Protein AF-A0A7D9EVJ1-F1 (afdb_monomer)

Nearest PDB structures (foldseek):
  6q2s-assembly1_B  TM=3.063E-01  e=8.485E+00  Saccharomyces cerevisiae

Sequence (137 aa):
NTFSYNSSYWTNKKNYSLDDGLEGLTDKETKLSSYWNTPFNKICLGMKVNNYSTNWTVIDHQASSLFKLIKDNNFTSTSVGIKAWESLVVHHSSWEENQMRGYQEGFNLYNEYVCTRIGFYLRIKCPGSSIGPFLGL

Solvent-accessible surface area (backbone atoms only — not comparable to full-atom values): 8724 Å² total; per-residue (Å²): 129,78,80,46,72,87,29,64,68,56,65,48,98,64,71,36,52,64,73,54,56,72,70,55,95,59,96,65,78,56,37,59,67,59,46,62,69,38,62,40,59,57,44,81,50,75,32,78,39,94,92,78,47,72,27,73,42,69,42,81,47,76,42,69,11,57,33,76,65,48,45,78,60,52,68,42,77,56,84,63,53,68,71,52,57,38,62,33,70,78,57,92,70,84,72,56,73,89,41,55,77,46,76,50,46,26,32,33,43,74,60,100,84,47,68,37,61,68,51,71,48,78,40,71,60,72,91,78,78,86,88,82,87,87,88,76,135

pLDDT: mean 84.59, std 16.87, range [30.2, 98.19]

Foldseek 3Di:
DCPPLPHCVLQDQDWDPPVVVVVPDDPDDTDDNQQPQPWDQKDWDWADEPNPDIFIDIWGHTDRHNSVVANVLDDDFTDRDDVRQCRGYDDPPVQDPVQWPDKTFAANDDDPQDGDGGGMDTDGRDPPDDDDDHDDD

Mean predicted aligned error: 7.44 Å

Secondary structure (DSSP, 8-state):
--S-TT-GGGTS---B-TGGGGS-S-SS--B-THHHH--EEEEEEEEEETTTEEEEEEEEEEES-HHHHHTT---EE--S-HHHHHHHHS------GGGEEEEEEEEEEESSS-EEEEEEEEEE--SS-S-PPP---

Organism: Paramuricea clavata (NCBI:txid317549)

Structure (mmCIF, N/CA/C/O backbone):
data_AF-A0A7D9EVJ1-F1
#
_entry.id   AF-A0A7D9EVJ1-F1
#
loop_
_atom_site.group_PDB
_atom_site.id
_atom_site.type_symbol
_atom_site.label_atom_id
_atom_site.label_alt_id
_atom_site.label_comp_id
_atom_site.label_asym_id
_atom_site.label_entity_id
_atom_site.label_seq_id
_atom_site.pdbx_PDB_ins_code
_atom_site.Cartn_x
_atom_site.Cartn_y
_atom_site.Cartn_z
_atom_site.occupancy
_atom_site.B_iso_or_equiv
_atom_site.auth_seq_id
_atom_site.auth_comp_id
_atom_site.auth_asym_id
_atom_site.auth_atom_id
_atom_site.pdbx_PDB_model_num
ATOM 1 N N . ASN A 1 1 ? 7.354 14.501 -0.115 1.00 79.06 1 ASN A N 1
ATOM 2 C CA . ASN A 1 1 ? 7.064 13.200 0.518 1.00 79.06 1 ASN A CA 1
ATOM 3 C C . ASN A 1 1 ? 5.879 13.379 1.457 1.00 79.06 1 ASN A C 1
ATOM 5 O O . ASN A 1 1 ? 6.051 13.531 2.665 1.00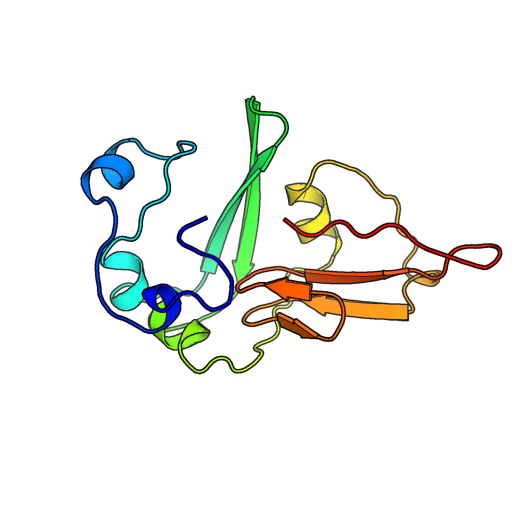 79.06 1 ASN A O 1
ATOM 9 N N . THR A 1 2 ? 4.680 13.461 0.885 1.00 94.50 2 THR A N 1
ATOM 10 C CA . THR A 1 2 ? 3.422 13.660 1.630 1.00 94.50 2 THR A CA 1
ATOM 11 C C . THR A 1 2 ? 2.941 12.350 2.250 1.00 94.50 2 THR A C 1
ATOM 13 O O . THR A 1 2 ? 2.334 12.335 3.326 1.00 94.50 2 THR A O 1
ATOM 16 N N . PHE A 1 3 ? 3.254 11.237 1.586 1.00 93.69 3 PHE A N 1
ATOM 17 C CA . PHE A 1 3 ? 2.789 9.892 1.909 1.00 93.69 3 PHE A CA 1
ATOM 18 C C . PHE A 1 3 ? 3.870 9.016 2.553 1.00 93.69 3 PHE A C 1
ATOM 20 O O . PHE A 1 3 ? 3.886 7.801 2.374 1.00 93.69 3 PHE A O 1
ATOM 27 N N . SER A 1 4 ? 4.733 9.613 3.380 1.00 94.25 4 SER A N 1
ATOM 28 C CA . SER A 1 4 ? 5.665 8.855 4.223 1.00 94.25 4 SER A CA 1
ATOM 29 C C . SER A 1 4 ? 4.917 7.871 5.134 1.00 94.25 4 SER A C 1
ATOM 31 O O . SER A 1 4 ? 3.728 8.050 5.416 1.00 94.25 4 SER A O 1
ATOM 33 N N . TYR A 1 5 ? 5.593 6.827 5.625 1.00 93.38 5 TYR A N 1
ATOM 34 C CA . TYR A 1 5 ? 4.953 5.764 6.412 1.00 93.38 5 TYR A CA 1
ATOM 35 C C . TYR A 1 5 ? 4.098 6.300 7.576 1.00 93.38 5 TYR A C 1
ATOM 37 O O . TYR A 1 5 ? 2.946 5.900 7.737 1.00 93.38 5 TYR A O 1
ATOM 45 N N . ASN A 1 6 ? 4.614 7.269 8.335 1.00 93.88 6 ASN A N 1
ATOM 46 C CA . ASN A 1 6 ? 3.935 7.863 9.495 1.00 93.88 6 ASN A CA 1
ATOM 47 C C . ASN A 1 6 ? 2.940 8.982 9.143 1.00 93.88 6 ASN A C 1
ATOM 49 O O . ASN A 1 6 ? 2.397 9.630 10.039 1.00 93.88 6 ASN A O 1
ATOM 53 N N . SER A 1 7 ? 2.695 9.240 7.858 1.00 95.69 7 SER A N 1
ATOM 54 C CA . SER A 1 7 ? 1.787 10.299 7.433 1.00 95.69 7 SER A CA 1
ATOM 55 C C . SER A 1 7 ? 0.371 10.078 7.969 1.00 95.69 7 SER A C 1
ATOM 57 O O . SER A 1 7 ? -0.234 9.019 7.784 1.00 95.69 7 SER A O 1
ATOM 59 N N . SER A 1 8 ? -0.204 11.118 8.578 1.00 96.19 8 SER A N 1
ATOM 60 C CA . SER A 1 8 ? -1.599 11.089 9.042 1.00 96.19 8 SER A CA 1
ATOM 61 C C . SER A 1 8 ? -2.601 10.903 7.895 1.00 96.19 8 SER A C 1
ATOM 63 O O . SER A 1 8 ? -3.753 10.537 8.133 1.00 96.19 8 SER A O 1
ATOM 65 N N . TYR A 1 9 ? -2.179 11.112 6.640 1.00 96.56 9 TYR A N 1
ATOM 66 C CA . TYR A 1 9 ? -3.009 10.846 5.469 1.00 96.56 9 TYR A CA 1
ATOM 67 C C . TYR A 1 9 ? -3.373 9.366 5.316 1.00 96.56 9 TYR A C 1
ATOM 69 O O . TYR A 1 9 ? -4.415 9.086 4.731 1.00 96.56 9 TYR A O 1
ATOM 77 N N . TRP A 1 10 ? -2.623 8.426 5.891 1.00 96.44 10 TRP A N 1
ATOM 78 C CA . TRP A 1 10 ? -3.001 7.006 5.888 1.00 96.44 10 TRP A CA 1
ATOM 79 C C . TRP A 1 10 ? -4.165 6.689 6.838 1.00 96.44 10 TRP A C 1
ATOM 81 O O . TRP A 1 10 ? -4.928 5.755 6.608 1.00 96.44 10 TRP A O 1
ATOM 91 N N . THR A 1 11 ? -4.341 7.486 7.894 1.00 96.44 11 THR A N 1
ATOM 92 C CA . THR A 1 11 ? -5.305 7.220 8.976 1.00 96.44 11 THR A CA 1
ATOM 93 C C . THR A 1 11 ? -6.464 8.213 9.020 1.00 96.44 11 THR A C 1
ATOM 95 O O . THR A 1 11 ? -7.357 8.089 9.859 1.00 96.44 11 THR A O 1
ATOM 98 N N . ASN A 1 12 ? -6.529 9.153 8.074 1.00 96.94 12 ASN A N 1
ATOM 99 C CA . ASN A 1 12 ? -7.632 10.101 7.940 1.00 96.94 12 ASN A CA 1
ATOM 100 C C . ASN A 1 12 ? -8.448 9.889 6.649 1.00 96.94 12 ASN A C 1
ATOM 102 O O . ASN A 1 12 ? -7.997 9.272 5.685 1.00 96.94 12 ASN A O 1
ATOM 106 N N . LYS A 1 13 ? -9.657 10.458 6.605 1.00 97.62 13 LYS A N 1
ATOM 107 C CA . LYS A 1 13 ? -10.520 10.508 5.409 1.00 97.62 13 LYS A CA 1
ATOM 108 C C . LYS A 1 13 ? -10.484 11.891 4.751 1.00 97.62 13 LYS A C 1
ATOM 110 O O . LYS A 1 13 ? -11.523 12.481 4.471 1.00 97.62 13 LYS A O 1
ATOM 115 N N . LYS A 1 14 ? -9.281 12.450 4.592 1.00 96.56 14 LYS A N 1
ATOM 116 C CA . LYS A 1 14 ? -9.059 13.716 3.882 1.00 96.56 14 LYS A CA 1
ATOM 117 C C . LYS A 1 14 ? -8.530 13.447 2.481 1.00 96.56 14 LYS A C 1
ATOM 119 O O . LYS A 1 14 ? -7.670 12.577 2.312 1.00 96.56 14 LYS 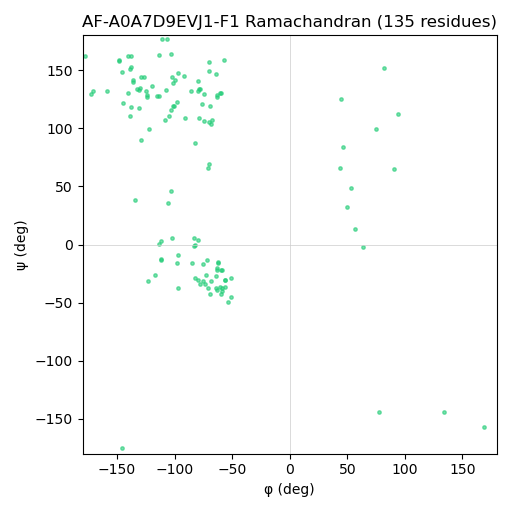A O 1
ATOM 124 N N . ASN A 1 15 ? -9.046 14.210 1.523 1.00 96.25 15 ASN A N 1
ATOM 125 C CA . ASN A 1 15 ? -8.479 14.299 0.185 1.00 96.25 15 ASN A CA 1
ATOM 126 C C . ASN A 1 15 ? -7.136 15.041 0.236 1.00 96.25 15 ASN A C 1
ATOM 128 O O . ASN A 1 15 ? -6.900 15.843 1.143 1.00 96.25 15 ASN A O 1
ATOM 132 N N . TYR A 1 16 ? -6.296 14.796 -0.759 1.00 96.31 16 TYR A N 1
ATOM 133 C CA . TYR A 1 16 ? -5.074 15.550 -1.014 1.00 96.31 16 TYR A CA 1
ATOM 134 C C . TYR A 1 16 ? -4.928 15.719 -2.525 1.00 96.31 16 TYR A C 1
ATOM 136 O O . TYR A 1 16 ? -5.080 14.731 -3.239 1.00 96.31 16 TYR A O 1
ATOM 144 N N . SER A 1 17 ? -4.683 16.948 -2.986 1.00 94.25 17 SER A N 1
ATOM 145 C CA . SER A 1 17 ? -4.477 17.286 -4.403 1.00 94.25 17 SER A CA 1
ATOM 146 C C . SER A 1 17 ? -5.463 16.599 -5.359 1.00 94.25 17 SER A C 1
ATOM 148 O O . SER A 1 17 ? -5.098 15.722 -6.139 1.00 94.25 17 SER A O 1
ATOM 150 N N . LEU A 1 18 ? -6.748 16.961 -5.251 1.00 92.69 18 LEU A N 1
ATOM 151 C CA . LEU A 1 18 ? -7.821 16.364 -6.058 1.00 92.69 18 LEU A CA 1
ATOM 152 C C . LEU A 1 18 ? -7.606 16.569 -7.560 1.00 92.69 18 LEU A C 1
ATOM 154 O O . LEU A 1 18 ? -7.794 15.626 -8.324 1.00 92.69 18 LEU A O 1
ATOM 158 N N . ASP A 1 19 ? -7.194 17.776 -7.949 1.00 93.69 19 ASP A N 1
ATOM 159 C CA . ASP A 1 19 ? -7.006 18.149 -9.353 1.00 93.69 19 ASP A CA 1
ATOM 160 C C . ASP A 1 19 ? -5.901 17.310 -10.009 1.00 93.69 19 ASP A C 1
ATOM 162 O O . ASP A 1 19 ? -6.078 16.816 -11.118 1.00 93.69 19 ASP A O 1
ATOM 166 N N . ASP A 1 20 ? -4.820 17.028 -9.274 1.00 91.19 20 ASP A N 1
ATOM 167 C CA . ASP A 1 20 ? -3.724 16.180 -9.753 1.00 91.19 20 ASP A CA 1
ATOM 168 C C . ASP A 1 20 ? -4.176 14.729 -10.008 1.00 91.19 20 ASP A C 1
ATOM 170 O O . ASP A 1 20 ? -3.630 14.046 -10.872 1.00 91.19 20 ASP A O 1
ATOM 174 N N . GLY A 1 21 ? -5.215 14.255 -9.310 1.00 86.00 21 GLY A N 1
ATOM 175 C CA . GLY A 1 21 ? -5.792 12.927 -9.541 1.00 86.00 21 GLY A CA 1
ATOM 176 C C . GLY A 1 21 ? -6.579 12.799 -10.847 1.00 86.00 21 GLY A C 1
ATOM 177 O O . GLY A 1 21 ? -6.877 11.679 -11.264 1.00 86.00 21 GLY A O 1
ATOM 178 N N . LEU A 1 22 ? -6.899 13.915 -11.507 1.00 88.38 22 LEU A N 1
ATOM 179 C CA . LEU A 1 22 ? -7.535 13.933 -12.828 1.00 88.38 22 LEU A CA 1
ATOM 180 C C . LEU A 1 22 ? -6.515 13.824 -13.967 1.00 88.38 22 LEU A C 1
ATOM 182 O O . LEU A 1 22 ? -6.890 13.503 -15.093 1.00 88.38 22 LEU A O 1
ATOM 186 N N . GLU A 1 23 ? -5.231 14.047 -13.681 1.00 86.69 23 GLU A N 1
ATOM 187 C CA . GLU A 1 23 ? -4.147 13.999 -14.670 1.00 86.69 23 GLU A CA 1
ATOM 188 C C . GLU A 1 23 ? -3.653 12.565 -14.949 1.00 86.69 23 GLU A C 1
ATOM 190 O O . GLU A 1 23 ? -2.768 12.352 -15.779 1.00 86.69 23 GLU A O 1
ATOM 195 N N . GLY A 1 24 ? -4.234 11.560 -14.286 1.00 82.69 24 GLY A N 1
ATOM 196 C CA . GLY A 1 24 ? -3.854 10.158 -14.434 1.00 82.69 24 GLY A CA 1
ATOM 197 C C . GLY A 1 24 ? -2.571 9.808 -13.675 1.00 82.69 24 GLY A C 1
ATOM 198 O O . GLY A 1 24 ? -2.337 10.281 -1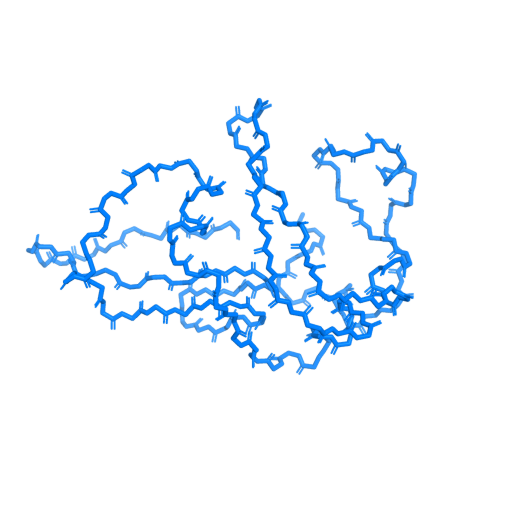2.566 1.00 82.69 24 GLY A O 1
ATOM 199 N N . LEU A 1 25 ? -1.752 8.920 -14.246 1.00 80.88 25 LEU A N 1
ATOM 200 C CA . LEU A 1 25 ? -0.501 8.465 -13.630 1.00 80.88 25 LEU A CA 1
ATOM 201 C C . LEU A 1 25 ? 0.621 9.468 -13.901 1.00 80.88 25 LEU A C 1
ATOM 203 O O . LEU A 1 25 ? 1.368 9.341 -14.872 1.00 80.88 25 LEU A O 1
ATOM 207 N N . THR A 1 26 ? 0.727 10.464 -13.029 1.00 85.12 26 THR A N 1
ATOM 208 C CA . THR A 1 26 ? 1.795 11.468 -13.036 1.00 85.12 26 THR A CA 1
ATOM 209 C C . THR A 1 26 ? 2.717 11.288 -11.827 1.00 85.12 26 THR A C 1
ATOM 211 O O . THR A 1 26 ? 2.481 10.442 -10.967 1.00 85.12 26 THR A O 1
ATOM 214 N N . ASP A 1 27 ? 3.780 12.092 -11.746 1.00 86.31 27 ASP A N 1
ATOM 215 C CA . ASP A 1 27 ? 4.668 12.125 -10.571 1.00 86.31 27 ASP A CA 1
ATOM 216 C C . ASP A 1 27 ? 4.086 12.956 -9.412 1.00 86.31 27 ASP A C 1
ATOM 218 O O . ASP A 1 27 ? 4.745 13.162 -8.391 1.00 86.31 27 ASP A O 1
ATOM 222 N N . LYS A 1 28 ? 2.857 13.465 -9.565 1.00 90.88 28 LYS A N 1
ATOM 223 C CA . LYS A 1 28 ? 2.182 14.258 -8.543 1.00 90.88 28 LYS A CA 1
ATOM 224 C C . LYS A 1 28 ? 1.450 13.349 -7.560 1.00 90.88 28 LYS A C 1
ATOM 226 O O . LYS A 1 28 ? 0.714 12.439 -7.933 1.00 90.88 28 LYS A O 1
ATOM 231 N N . GLU A 1 29 ? 1.649 13.612 -6.274 1.00 93.75 29 GLU A N 1
ATOM 232 C CA . GLU A 1 29 ? 1.001 12.862 -5.202 1.00 93.75 29 GLU A CA 1
ATOM 233 C C . GLU A 1 29 ? -0.484 13.267 -5.087 1.00 93.75 29 GLU A C 1
ATOM 235 O O . GLU A 1 29 ? -0.799 14.446 -4.956 1.00 93.75 29 GLU A O 1
ATOM 240 N N . THR A 1 30 ? -1.407 12.299 -5.057 1.00 95.38 30 THR A N 1
ATOM 241 C CA . THR A 1 30 ? -2.846 12.545 -4.848 1.00 95.38 30 THR A CA 1
ATOM 242 C C . THR A 1 30 ? -3.455 11.516 -3.898 1.00 95.38 30 THR A C 1
ATOM 244 O O . THR A 1 30 ? -3.000 10.375 -3.799 1.00 95.38 30 THR A O 1
ATOM 247 N N . LYS A 1 31 ? -4.522 11.907 -3.199 1.00 95.69 31 LYS A N 1
ATOM 248 C CA . LYS A 1 31 ? -5.382 10.991 -2.449 1.00 95.69 31 LYS A CA 1
ATOM 249 C C . LYS A 1 31 ? -6.837 11.369 -2.655 1.00 95.69 31 LYS A C 1
ATOM 251 O O . LYS A 1 31 ? -7.284 12.436 -2.233 1.00 95.69 31 LYS A O 1
ATOM 256 N N . LEU A 1 32 ? -7.575 10.433 -3.236 1.00 95.69 32 LEU A N 1
ATOM 257 C CA . LEU A 1 32 ? -8.984 10.577 -3.576 1.00 95.69 32 LEU A CA 1
ATOM 258 C C . LEU A 1 32 ? -9.877 9.839 -2.572 1.00 95.69 32 LEU A C 1
ATOM 260 O O . LEU A 1 32 ? -9.433 8.941 -1.849 1.00 95.69 32 LEU A O 1
ATOM 264 N N . SER A 1 33 ? -11.170 10.164 -2.584 1.00 96.69 33 SER A N 1
ATOM 265 C CA . SER A 1 33 ? -12.184 9.506 -1.748 1.00 96.69 33 SER A CA 1
ATOM 266 C C . SER A 1 33 ? -12.306 8.003 -1.998 1.00 96.69 33 SER A C 1
ATOM 268 O O . SER A 1 33 ? -12.715 7.254 -1.104 1.00 96.69 33 SER A O 1
ATOM 270 N N . SER A 1 34 ? -11.868 7.540 -3.172 1.00 95.56 34 SER A N 1
ATOM 271 C CA . SER A 1 34 ? -11.790 6.122 -3.505 1.00 95.56 34 SER A CA 1
ATOM 272 C C . SER A 1 34 ? -10.942 5.330 -2.504 1.00 95.56 34 SER A C 1
ATOM 274 O O . SER A 1 34 ? -11.290 4.187 -2.207 1.00 95.56 34 SER A O 1
ATOM 276 N N . TYR A 1 35 ? -9.926 5.950 -1.889 1.00 97.12 35 TYR A N 1
ATOM 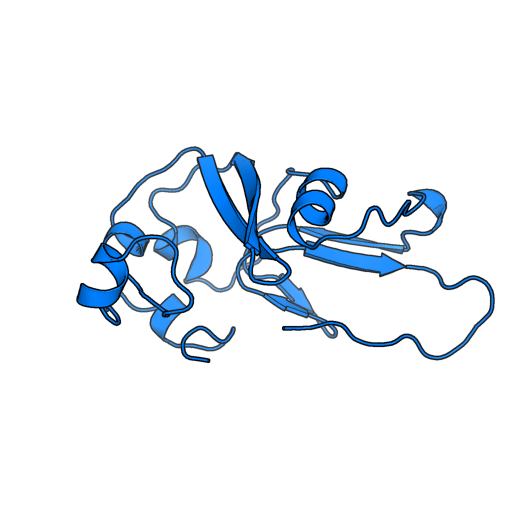277 C CA . TYR A 1 35 ? -9.080 5.333 -0.864 1.00 97.12 35 TYR A CA 1
ATOM 278 C C . TYR A 1 35 ? -9.875 4.785 0.331 1.00 97.12 35 TYR A C 1
ATOM 280 O O . TYR A 1 35 ? -9.526 3.734 0.872 1.00 97.12 35 TYR A O 1
ATOM 288 N N . TRP A 1 36 ? -10.949 5.463 0.756 1.00 98.06 36 TRP A N 1
ATOM 289 C CA . TRP A 1 36 ? -11.733 5.053 1.930 1.00 98.06 36 TRP A CA 1
ATOM 290 C C . TRP A 1 36 ? -13.145 4.548 1.627 1.00 98.06 36 TRP A C 1
ATOM 292 O O . TRP A 1 36 ? -13.733 3.923 2.512 1.00 98.06 36 TRP A O 1
ATOM 302 N N . ASN A 1 37 ? -13.654 4.765 0.411 1.00 97.44 37 ASN A N 1
ATOM 303 C CA . ASN A 1 37 ? -15.027 4.432 0.018 1.00 97.44 37 ASN A CA 1
ATOM 304 C C . ASN A 1 37 ? -15.154 3.326 -1.044 1.00 97.44 37 ASN A C 1
ATOM 306 O O . ASN A 1 37 ? -16.279 3.014 -1.420 1.00 97.44 37 ASN A O 1
ATOM 310 N N . THR A 1 38 ? -14.054 2.741 -1.532 1.00 97.62 38 THR A N 1
ATOM 311 C CA . THR A 1 38 ? -14.107 1.742 -2.619 1.00 97.62 38 THR A CA 1
ATOM 312 C C . THR A 1 38 ? -13.791 0.341 -2.104 1.00 97.62 38 THR A C 1
ATOM 314 O O . THR A 1 38 ? -12.624 0.061 -1.821 1.00 97.62 38 THR A O 1
ATOM 317 N N . PRO A 1 39 ? -14.788 -0.553 -1.990 1.00 98.19 39 PRO A N 1
ATOM 318 C CA . PRO A 1 39 ? -14.546 -1.977 -1.801 1.00 98.19 39 PRO A CA 1
ATOM 319 C C . PRO A 1 39 ? -13.826 -2.580 -3.005 1.00 98.19 39 PRO A C 1
ATOM 321 O O . PRO A 1 39 ? -14.073 -2.183 -4.143 1.00 98.19 39 PRO A O 1
ATOM 324 N N . PHE A 1 40 ? -12.977 -3.572 -2.762 1.00 97.44 40 PHE A N 1
ATOM 325 C CA . PHE A 1 40 ? -12.266 -4.287 -3.817 1.00 97.44 40 PHE A CA 1
ATOM 326 C C . PHE A 1 40 ? -12.013 -5.747 -3.431 1.00 97.44 40 PHE A C 1
ATOM 328 O O . PHE A 1 40 ? -12.022 -6.112 -2.255 1.00 97.44 40 PHE A O 1
ATOM 335 N N . ASN A 1 41 ? -11.781 -6.576 -4.447 1.00 97.62 41 ASN A N 1
ATOM 336 C CA . ASN A 1 41 ? -11.275 -7.948 -4.331 1.00 97.62 41 ASN A CA 1
ATOM 337 C C . ASN A 1 41 ? -9.847 -8.101 -4.887 1.00 97.62 41 ASN A C 1
ATOM 339 O O . ASN A 1 41 ? -9.212 -9.133 -4.677 1.00 97.62 41 ASN A O 1
ATOM 343 N N . LYS A 1 42 ? -9.361 -7.084 -5.606 1.00 97.06 42 LYS A N 1
ATOM 344 C CA . LYS A 1 42 ? -8.034 -7.008 -6.209 1.00 97.06 42 LYS A CA 1
ATOM 345 C C . LYS A 1 42 ? -7.537 -5.568 -6.169 1.00 97.06 42 LYS A C 1
ATOM 347 O O . LYS A 1 42 ? -8.332 -4.638 -6.301 1.00 97.06 42 LYS A O 1
ATOM 352 N N . ILE A 1 43 ? -6.229 -5.386 -6.054 1.00 95.94 43 ILE A N 1
ATOM 353 C CA . ILE A 1 43 ? -5.562 -4.088 -6.204 1.00 95.94 43 ILE A CA 1
ATOM 354 C C . ILE A 1 43 ? -4.650 -4.167 -7.424 1.00 95.94 43 ILE A C 1
ATOM 356 O O . ILE A 1 43 ? -3.826 -5.073 -7.512 1.00 95.94 43 ILE A O 1
ATOM 360 N N . CYS A 1 44 ? -4.773 -3.212 -8.345 1.00 94.62 44 CYS A N 1
ATOM 361 C CA . CYS A 1 44 ? -3.793 -3.012 -9.412 1.00 94.62 44 CYS A CA 1
ATOM 362 C C . CYS A 1 44 ? -2.743 -2.020 -8.912 1.00 94.62 44 CYS A C 1
ATOM 364 O O . CYS A 1 44 ? -3.048 -0.841 -8.727 1.00 94.62 44 CYS A O 1
ATOM 366 N N . LEU A 1 45 ? -1.530 -2.501 -8.655 1.00 93.94 45 LEU A N 1
ATOM 367 C CA . LEU A 1 45 ? -0.422 -1.675 -8.191 1.00 93.94 45 LEU A CA 1
ATOM 368 C C . LEU A 1 45 ? 0.491 -1.356 -9.372 1.00 93.94 45 LEU A C 1
ATOM 370 O O . LEU A 1 45 ? 1.049 -2.267 -9.983 1.00 93.94 45 LEU A O 1
ATOM 374 N N . GLY A 1 46 ? 0.628 -0.068 -9.677 1.00 91.88 46 GLY A N 1
ATOM 375 C CA . GLY A 1 46 ? 1.541 0.444 -10.694 1.00 91.88 46 GLY A CA 1
ATOM 376 C C . GLY A 1 46 ? 2.733 1.144 -10.053 1.00 91.88 46 GLY A C 1
ATOM 377 O O . GLY A 1 46 ? 2.548 1.972 -9.161 1.00 91.88 46 GLY A O 1
ATOM 378 N N . MET A 1 47 ? 3.944 0.840 -10.515 1.00 88.25 47 MET A N 1
ATOM 379 C CA . MET A 1 47 ? 5.172 1.533 -10.118 1.00 88.25 47 MET A CA 1
ATOM 380 C C . MET A 1 47 ? 5.879 2.067 -11.359 1.00 88.25 47 MET A C 1
ATOM 382 O O . MET A 1 47 ? 6.107 1.338 -12.325 1.00 88.25 47 MET A O 1
ATOM 386 N N . LYS A 1 48 ? 6.195 3.363 -11.353 1.00 86.25 48 LYS A N 1
ATOM 387 C CA . LYS A 1 48 ? 6.947 4.003 -12.432 1.00 86.25 48 LYS A CA 1
ATOM 388 C C . LYS A 1 48 ? 8.426 3.672 -12.281 1.00 86.25 48 LYS A C 1
ATOM 390 O O . LYS A 1 48 ? 8.980 3.795 -11.192 1.00 86.25 48 LYS A O 1
ATOM 395 N N . VAL A 1 49 ? 9.059 3.290 -13.385 1.00 81.44 49 VAL A N 1
ATOM 396 C CA . VAL A 1 49 ? 10.466 2.914 -13.424 1.00 81.44 49 VAL A CA 1
ATOM 397 C C . VAL A 1 49 ? 11.199 3.650 -14.534 1.00 81.44 49 VAL A C 1
ATOM 399 O O . VAL A 1 49 ? 10.705 3.780 -15.656 1.00 81.44 49 VAL A O 1
ATOM 402 N N . ASN A 1 50 ? 12.380 4.170 -14.194 1.00 73.06 50 ASN A N 1
ATOM 403 C CA . ASN A 1 50 ? 13.270 4.920 -15.083 1.00 73.06 50 ASN A CA 1
ATOM 404 C C . ASN A 1 50 ? 12.581 6.048 -15.869 1.00 73.06 50 ASN A C 1
ATOM 406 O O . ASN A 1 50 ? 12.975 6.336 -16.986 1.00 73.06 50 ASN A O 1
ATOM 410 N N . ASN A 1 51 ? 11.561 6.691 -15.300 1.00 72.06 51 ASN A N 1
ATOM 411 C CA . ASN A 1 51 ? 10.795 7.792 -15.894 1.00 72.06 51 ASN A CA 1
ATOM 412 C C . ASN A 1 51 ? 9.976 7.497 -17.166 1.00 72.06 51 ASN A C 1
ATOM 414 O O . ASN A 1 51 ? 9.243 8.387 -17.595 1.00 72.06 51 ASN A O 1
ATOM 418 N N . TYR A 1 52 ? 10.015 6.280 -17.718 1.00 72.00 52 TYR A N 1
ATOM 419 C CA . TYR A 1 52 ? 9.375 5.969 -19.007 1.00 72.00 52 TYR A CA 1
ATOM 420 C C . TYR A 1 52 ? 8.353 4.830 -18.957 1.00 72.00 52 TYR A C 1
ATOM 422 O O . TYR A 1 52 ? 7.390 4.858 -19.720 1.00 72.00 52 TYR A O 1
ATOM 430 N N . SER A 1 53 ? 8.528 3.835 -18.084 1.00 84.56 53 SER A N 1
ATOM 431 C CA . SER A 1 53 ? 7.655 2.656 -18.035 1.00 84.56 53 SER A CA 1
ATOM 432 C C . SER A 1 53 ? 6.962 2.531 -16.688 1.00 84.56 53 SER A C 1
ATOM 434 O O . SER A 1 53 ? 7.599 2.674 -15.648 1.00 84.56 53 SER A O 1
ATOM 436 N N . THR A 1 54 ? 5.672 2.210 -16.693 1.00 88.81 54 THR A N 1
ATOM 437 C CA . THR A 1 54 ? 4.958 1.787 -15.485 1.00 88.81 54 THR A CA 1
ATOM 438 C C . THR A 1 54 ? 4.816 0.278 -15.511 1.00 88.81 54 THR A C 1
ATOM 440 O O . THR A 1 54 ? 4.179 -0.270 -16.412 1.00 88.81 54 THR A O 1
ATOM 443 N N . ASN A 1 55 ? 5.393 -0.381 -14.514 1.00 90.25 55 ASN A N 1
ATOM 444 C CA . ASN A 1 55 ? 5.228 -1.810 -14.315 1.00 90.25 55 ASN A CA 1
ATOM 445 C C . ASN A 1 55 ? 4.043 -2.049 -13.388 1.00 90.25 55 ASN A C 1
ATOM 447 O O . ASN A 1 55 ? 3.784 -1.259 -12.478 1.00 90.25 55 ASN A O 1
ATOM 451 N N . TRP A 1 56 ? 3.322 -3.136 -13.639 1.00 92.12 56 TRP A N 1
ATOM 452 C CA . TRP A 1 56 ? 2.064 -3.434 -12.970 1.00 92.12 56 TRP A CA 1
ATOM 453 C C . TRP A 1 56 ? 2.086 -4.815 -12.349 1.00 92.12 56 TRP A C 1
ATOM 455 O O . TRP A 1 56 ? 2.596 -5.766 -12.939 1.00 92.12 56 TRP A O 1
ATOM 465 N N . THR A 1 57 ? 1.446 -4.929 -11.194 1.00 94.25 57 THR A N 1
ATOM 466 C CA . THR A 1 57 ? 1.104 -6.211 -10.591 1.00 94.25 57 THR A CA 1
ATOM 467 C C . THR A 1 57 ? -0.306 -6.169 -10.019 1.00 94.25 57 THR A C 1
ATOM 469 O O . THR A 1 57 ? -0.876 -5.096 -9.787 1.00 94.25 57 THR A O 1
ATOM 472 N N . VAL A 1 58 ? -0.870 -7.348 -9.783 1.00 96.00 58 VAL A N 1
ATOM 473 C CA . VAL A 1 58 ? -2.187 -7.511 -9.174 1.00 96.00 58 VAL A CA 1
ATOM 474 C C . VAL A 1 58 ? -2.023 -8.169 -7.814 1.00 96.00 58 VAL A C 1
ATOM 476 O O . VAL A 1 58 ? -1.405 -9.222 -7.692 1.00 96.00 58 VAL A O 1
ATOM 479 N N . ILE A 1 59 ? -2.608 -7.547 -6.795 1.00 96.56 59 ILE A N 1
ATOM 480 C CA . ILE A 1 59 ? -2.675 -8.083 -5.439 1.00 96.56 59 ILE A CA 1
ATOM 481 C C . ILE A 1 59 ? -4.090 -8.593 -5.202 1.00 96.56 59 ILE A C 1
ATOM 483 O O . ILE A 1 59 ? -5.026 -7.798 -5.103 1.00 96.56 59 ILE A O 1
ATOM 487 N N . ASP A 1 60 ? -4.248 -9.910 -5.101 1.00 96.44 60 ASP A N 1
ATOM 488 C CA . ASP A 1 60 ? -5.516 -10.530 -4.721 1.00 96.44 60 ASP A CA 1
ATOM 489 C C . ASP A 1 60 ? -5.745 -10.337 -3.218 1.00 96.44 60 ASP A C 1
ATOM 491 O O . ASP A 1 60 ? -5.075 -10.937 -2.376 1.00 96.44 60 ASP A O 1
ATOM 495 N N . HIS A 1 61 ? -6.673 -9.446 -2.871 1.00 95.81 61 HIS A N 1
ATOM 496 C CA . HIS A 1 61 ? -7.020 -9.151 -1.487 1.00 95.81 61 HIS A CA 1
ATOM 497 C C . HIS A 1 61 ? -8.411 -8.527 -1.414 1.00 95.81 61 HIS A C 1
ATOM 499 O O . HIS A 1 61 ? -8.710 -7.575 -2.133 1.00 95.81 61 HIS A O 1
ATOM 505 N N . GLN A 1 62 ? -9.258 -9.026 -0.516 1.00 97.25 62 GLN A N 1
ATOM 506 C CA . GLN A 1 62 ? -10.595 -8.481 -0.314 1.00 97.25 62 GLN A CA 1
ATOM 507 C C . GLN A 1 62 ? -10.618 -7.523 0.875 1.00 97.25 62 GLN A C 1
ATOM 509 O O . GLN A 1 62 ? -10.336 -7.916 2.003 1.00 97.25 62 GLN A O 1
ATOM 514 N N . ALA A 1 63 ? -11.029 -6.278 0.643 1.00 97.06 63 ALA A N 1
ATOM 515 C CA . ALA A 1 63 ? -11.282 -5.322 1.714 1.00 97.06 63 ALA A CA 1
ATOM 516 C C . ALA A 1 63 ? -12.402 -4.352 1.334 1.00 97.06 63 ALA A C 1
ATOM 518 O O . ALA A 1 63 ? -12.689 -4.110 0.163 1.00 97.06 63 ALA A O 1
ATOM 519 N N . SER A 1 64 ? -13.035 -3.746 2.341 1.00 97.81 64 SER A N 1
ATOM 520 C CA . SER A 1 64 ? -14.066 -2.731 2.092 1.00 97.81 64 SER A CA 1
ATOM 521 C C . SER A 1 64 ? -13.493 -1.379 1.650 1.00 97.81 64 SER A C 1
ATOM 523 O O . SER A 1 64 ? -14.258 -0.540 1.191 1.00 97.81 64 SER A O 1
ATOM 525 N N . SER A 1 65 ? -12.192 -1.139 1.865 1.00 98.00 65 SER A N 1
ATOM 526 C CA . SER A 1 65 ? -11.407 -0.023 1.313 1.00 98.00 65 SER A CA 1
ATOM 527 C C . SER A 1 65 ? -9.937 -0.108 1.736 1.00 98.00 65 SER A C 1
ATOM 529 O O . SER A 1 65 ? -9.614 -0.774 2.725 1.00 98.00 65 SER A O 1
ATOM 531 N N . LEU A 1 66 ? -9.046 0.607 1.033 1.00 97.31 66 LEU A N 1
ATOM 532 C CA . LEU A 1 66 ? -7.617 0.669 1.376 1.00 97.31 66 LEU A CA 1
ATOM 533 C C . LEU A 1 66 ? -7.408 1.326 2.742 1.00 97.31 66 LEU A C 1
ATOM 535 O O . LEU A 1 66 ? -6.582 0.873 3.528 1.00 97.31 66 LEU A O 1
ATOM 539 N N . PHE A 1 67 ? -8.211 2.342 3.064 1.00 97.94 67 PHE A N 1
ATOM 540 C CA . PHE A 1 67 ? -8.244 2.948 4.393 1.00 97.94 67 PHE A CA 1
ATOM 541 C C . PHE A 1 67 ? -8.473 1.911 5.490 1.00 97.94 67 PHE A C 1
ATOM 543 O O . PHE A 1 67 ? -7.742 1.892 6.473 1.00 97.94 67 PHE A O 1
ATOM 550 N N . LYS A 1 68 ? -9.477 1.038 5.345 1.00 97.00 68 LYS A N 1
ATOM 551 C CA . LYS A 1 68 ? -9.793 0.059 6.393 1.00 97.00 68 LYS A CA 1
ATOM 552 C C . LYS A 1 68 ? -8.697 -0.998 6.538 1.00 97.00 68 LYS A C 1
ATOM 554 O O . LYS A 1 68 ? -8.472 -1.456 7.648 1.00 97.00 68 LYS A O 1
ATOM 559 N N . LEU A 1 69 ? -8.019 -1.330 5.440 1.00 96.75 69 LEU A N 1
ATOM 560 C CA . LEU A 1 69 ? -6.886 -2.253 5.421 1.00 96.75 69 LEU A CA 1
ATOM 561 C C . LEU A 1 69 ? -5.625 -1.659 6.076 1.00 96.75 69 LEU A C 1
ATOM 563 O O . LEU A 1 69 ? -4.897 -2.362 6.766 1.00 96.75 69 LEU A O 1
ATOM 567 N N . ILE A 1 70 ? -5.372 -0.360 5.889 1.00 96.81 70 ILE A N 1
ATOM 568 C CA . ILE A 1 70 ? -4.109 0.284 6.288 1.00 96.81 70 ILE A CA 1
ATOM 569 C C . ILE A 1 70 ? -4.192 0.989 7.652 1.00 96.81 70 ILE A C 1
ATOM 571 O O . ILE A 1 70 ? -3.219 0.951 8.406 1.00 96.81 70 ILE A O 1
ATOM 575 N N . LYS A 1 71 ? -5.324 1.623 7.993 1.00 96.38 71 LYS A N 1
ATOM 576 C CA . LYS A 1 71 ? -5.432 2.602 9.099 1.00 96.38 71 LYS A CA 1
ATOM 577 C C . LYS A 1 71 ? -4.984 2.094 10.472 1.00 96.38 71 LYS A C 1
ATOM 579 O O . LYS A 1 71 ? -4.545 2.891 11.292 1.00 96.38 71 LYS A O 1
ATOM 584 N N . ASP A 1 72 ? -5.136 0.796 10.72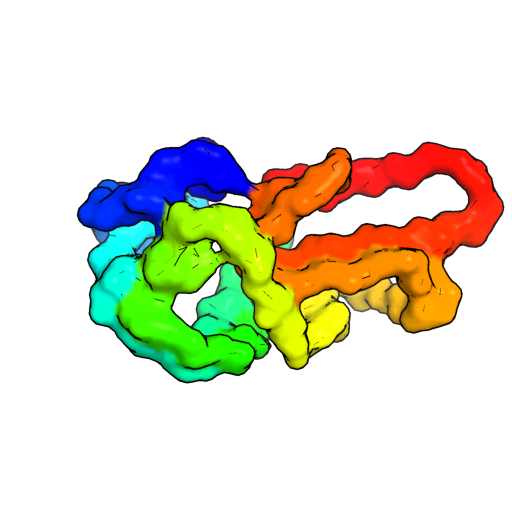8 1.00 94.19 72 ASP A N 1
ATOM 585 C CA . ASP A 1 72 ? -4.884 0.201 12.044 1.00 94.19 72 ASP A CA 1
ATOM 586 C C . ASP A 1 72 ? -3.399 -0.119 12.263 1.00 94.19 72 ASP A C 1
ATOM 588 O O . ASP A 1 72 ? -3.028 -0.570 13.339 1.00 94.19 72 ASP A O 1
ATOM 592 N N . ASN A 1 73 ? -2.540 0.139 11.265 1.00 94.56 73 ASN A N 1
ATOM 593 C CA . ASN A 1 73 ? -1.096 -0.132 11.286 1.00 94.56 73 ASN A CA 1
ATOM 594 C C . ASN A 1 73 ? -0.726 -1.601 11.560 1.00 94.56 73 ASN A C 1
ATOM 596 O O . ASN A 1 73 ? 0.434 -1.904 11.821 1.00 94.56 73 ASN A O 1
ATOM 600 N N . ASN A 1 74 ? -1.689 -2.517 11.473 1.00 95.12 74 ASN A N 1
ATOM 601 C CA . ASN A 1 74 ? -1.444 -3.941 11.626 1.00 95.12 74 ASN A CA 1
ATOM 602 C C . ASN A 1 74 ? -0.885 -4.512 10.326 1.00 95.12 74 ASN A C 1
ATOM 604 O O . ASN A 1 74 ? -1.441 -4.265 9.249 1.00 95.12 74 ASN A O 1
ATOM 608 N N . PHE A 1 75 ? 0.189 -5.292 10.441 1.00 96.12 75 PHE A N 1
ATOM 609 C CA . PHE A 1 75 ? 0.735 -6.037 9.316 1.00 96.12 75 PHE A CA 1
ATOM 610 C C . PHE A 1 75 ? -0.315 -7.010 8.773 1.00 96.12 75 PHE A C 1
ATOM 612 O O . PHE A 1 75 ? -0.921 -7.767 9.532 1.00 96.12 75 PHE A O 1
ATOM 619 N N . THR A 1 76 ? -0.520 -6.994 7.459 1.00 96.56 76 THR A N 1
ATOM 620 C CA . THR A 1 76 ? -1.389 -7.949 6.762 1.00 96.56 76 THR A CA 1
ATOM 621 C C . THR A 1 76 ? -0.627 -8.513 5.578 1.00 96.56 76 THR A C 1
ATOM 623 O O . THR A 1 76 ? -0.262 -7.763 4.677 1.00 96.56 76 THR A O 1
ATOM 626 N N . SER A 1 77 ? -0.383 -9.822 5.570 1.00 95.75 77 SER A N 1
ATOM 627 C CA . SER A 1 77 ? 0.381 -10.468 4.504 1.00 95.75 77 SER A CA 1
ATOM 628 C C . SER A 1 77 ? -0.378 -10.511 3.179 1.00 95.75 77 SER A C 1
ATOM 630 O O . SER A 1 77 ? -1.602 -10.660 3.158 1.00 95.75 77 SER A O 1
ATOM 632 N N . THR A 1 78 ? 0.361 -10.472 2.074 1.00 95.31 78 THR A N 1
ATOM 633 C CA . THR A 1 78 ? -0.133 -10.846 0.740 1.00 95.31 78 THR A CA 1
ATOM 634 C C . THR A 1 78 ? 0.450 -12.190 0.304 1.00 95.31 78 THR A C 1
ATOM 636 O O . THR A 1 78 ? 1.227 -12.808 1.029 1.00 95.31 78 THR A O 1
ATOM 639 N N . SER A 1 79 ? 0.032 -12.681 -0.861 1.00 93.75 79 SER A N 1
ATOM 640 C CA . SER A 1 79 ? 0.573 -13.904 -1.474 1.00 93.75 79 SER A CA 1
ATOM 641 C C . SER A 1 79 ? 0.849 -13.687 -2.961 1.00 93.75 79 SER A C 1
ATOM 643 O O . SER A 1 79 ? 0.570 -14.545 -3.792 1.00 93.75 79 SER A O 1
ATOM 645 N N . VAL A 1 80 ? 1.334 -12.490 -3.295 1.00 92.94 80 VAL A N 1
ATOM 646 C CA . VAL A 1 80 ? 1.654 -12.081 -4.670 1.00 92.94 80 VAL A CA 1
ATOM 647 C C . VAL A 1 80 ? 2.951 -12.747 -5.118 1.00 92.94 80 VAL A C 1
ATOM 649 O O . VAL A 1 80 ? 3.102 -13.091 -6.290 1.00 92.94 80 VAL A O 1
ATOM 652 N N . GLY A 1 81 ? 3.859 -12.993 -4.172 1.00 90.62 81 GLY A N 1
ATOM 653 C CA . GLY A 1 81 ? 5.113 -13.684 -4.403 1.00 90.62 81 GLY A CA 1
ATOM 654 C C . GLY A 1 81 ? 6.205 -12.775 -4.959 1.00 90.62 81 GLY A C 1
ATOM 655 O O . GLY A 1 81 ? 5.968 -11.781 -5.650 1.00 90.62 81 GLY A O 1
ATOM 656 N N . ILE A 1 82 ? 7.450 -13.139 -4.657 1.00 85.75 82 ILE A N 1
ATOM 657 C CA . ILE A 1 82 ? 8.610 -12.277 -4.886 1.00 85.75 82 ILE A CA 1
ATOM 658 C C . ILE A 1 82 ? 8.802 -11.869 -6.347 1.00 85.75 82 ILE A C 1
ATOM 660 O O . ILE A 1 82 ? 9.048 -10.700 -6.615 1.00 85.75 82 ILE A O 1
ATOM 664 N N . LYS A 1 83 ? 8.577 -12.783 -7.296 1.00 86.50 83 LYS A N 1
ATOM 665 C CA . LYS A 1 83 ? 8.742 -12.516 -8.734 1.00 86.50 83 LYS A CA 1
ATOM 666 C C . LYS A 1 83 ? 7.832 -11.395 -9.232 1.00 86.50 83 LYS A C 1
ATOM 668 O O . LYS A 1 83 ? 8.215 -10.601 -10.087 1.00 86.50 83 LYS A O 1
ATOM 673 N N . ALA A 1 84 ? 6.615 -11.329 -8.699 1.00 89.75 84 ALA A N 1
ATOM 674 C CA . ALA A 1 84 ? 5.665 -10.293 -9.064 1.00 89.75 84 ALA A CA 1
ATOM 675 C C . ALA A 1 84 ? 6.059 -8.938 -8.456 1.00 89.75 84 ALA A C 1
ATOM 677 O O . ALA A 1 84 ? 5.916 -7.918 -9.125 1.00 89.75 84 ALA A O 1
ATOM 678 N N . TRP A 1 85 ? 6.648 -8.916 -7.260 1.00 89.25 85 TRP A N 1
ATOM 679 C CA . TRP A 1 85 ? 7.241 -7.701 -6.699 1.00 89.25 85 TRP A CA 1
ATOM 680 C C . TRP A 1 85 ? 8.505 -7.248 -7.445 1.00 89.25 85 TRP A C 1
ATOM 682 O O . TRP A 1 85 ? 8.642 -6.065 -7.744 1.00 89.25 85 TRP A O 1
ATOM 692 N N . GLU A 1 86 ? 9.397 -8.172 -7.809 1.00 84.88 86 GLU A N 1
ATOM 693 C CA . GLU A 1 86 ? 10.607 -7.895 -8.600 1.00 84.88 86 GLU A CA 1
ATOM 694 C C . GLU A 1 86 ? 10.272 -7.279 -9.961 1.00 84.88 86 GLU A C 1
ATOM 696 O O . GLU A 1 86 ? 10.945 -6.346 -10.407 1.00 84.88 86 GLU A O 1
ATOM 701 N N . SER A 1 87 ? 9.184 -7.734 -10.594 1.00 86.06 87 SER A N 1
ATOM 702 C CA . SER A 1 87 ? 8.719 -7.154 -11.855 1.00 86.06 87 SER A CA 1
ATOM 703 C C . SER A 1 87 ? 8.389 -5.659 -11.755 1.00 86.06 87 SER A C 1
ATOM 705 O O . SER A 1 87 ? 8.437 -4.972 -12.772 1.00 86.06 87 SER A O 1
ATOM 707 N N . LEU A 1 88 ? 8.115 -5.117 -10.559 1.00 87.69 88 LEU A N 1
ATOM 708 C CA . LEU A 1 88 ? 7.794 -3.699 -10.371 1.00 87.69 88 LEU A CA 1
ATOM 709 C C . LEU A 1 88 ? 9.015 -2.776 -10.302 1.00 87.69 88 LEU A C 1
ATOM 711 O O . LEU A 1 88 ? 8.890 -1.608 -10.651 1.00 87.69 88 LEU A O 1
ATOM 715 N N . VAL A 1 89 ? 10.171 -3.253 -9.832 1.00 80.25 89 VAL A N 1
ATOM 716 C CA . VAL A 1 89 ? 11.300 -2.384 -9.427 1.00 80.25 89 VAL A CA 1
ATOM 717 C C . VAL A 1 89 ? 12.442 -2.303 -10.448 1.00 80.25 89 VAL A C 1
ATOM 719 O O . VAL A 1 89 ? 13.440 -1.649 -10.179 1.00 80.25 89 VAL A O 1
ATOM 722 N N . VAL A 1 90 ? 12.277 -2.901 -11.636 1.00 65.25 90 VAL A N 1
ATOM 723 C CA . VAL A 1 90 ? 13.317 -3.063 -12.678 1.00 65.25 90 VAL A CA 1
ATOM 724 C C . VAL A 1 90 ? 14.619 -3.563 -12.079 1.00 65.25 90 VAL A C 1
ATOM 726 O O . VAL A 1 90 ? 15.540 -2.814 -11.800 1.00 65.25 90 VAL A O 1
ATOM 729 N N . HIS A 1 91 ? 14.686 -4.876 -11.930 1.00 57.31 91 HIS A N 1
ATOM 730 C CA . HIS A 1 91 ? 15.868 -5.678 -12.202 1.00 57.31 91 HIS A CA 1
ATOM 731 C C . HIS A 1 91 ? 15.426 -7.139 -12.128 1.00 57.31 91 HIS A C 1
ATOM 733 O O . HIS A 1 91 ? 14.764 -7.542 -11.177 1.00 57.31 91 HIS A O 1
ATOM 739 N N . HIS A 1 92 ? 15.801 -7.939 -13.130 1.00 50.81 92 HIS A N 1
ATOM 740 C CA . HIS A 1 92 ? 15.802 -9.398 -13.022 1.00 50.81 92 HIS A CA 1
ATOM 741 C C . HIS A 1 92 ? 16.925 -9.791 -12.080 1.00 50.81 92 HIS A C 1
ATOM 743 O O . HIS A 1 92 ? 17.972 -10.293 -12.491 1.00 50.81 92 HIS A O 1
ATOM 749 N N . SER A 1 93 ? 16.756 -9.484 -10.809 1.00 54.53 93 SER A N 1
ATOM 750 C CA . SER A 1 93 ? 17.600 -10.087 -9.827 1.00 54.53 93 SER A CA 1
ATOM 751 C C . SER A 1 93 ? 17.196 -11.552 -9.764 1.00 54.53 93 SER A C 1
ATOM 753 O O . SER A 1 93 ? 16.111 -11.895 -9.322 1.00 54.53 93 SER A O 1
ATOM 755 N N . SER A 1 94 ? 18.024 -12.433 -10.320 1.00 57.09 94 SER A N 1
ATOM 756 C CA . SER A 1 94 ? 17.845 -13.879 -10.213 1.00 57.09 94 SER A CA 1
ATOM 757 C C . SER A 1 94 ? 18.165 -14.294 -8.778 1.00 57.09 94 SER A C 1
ATOM 759 O O . SER A 1 94 ? 19.193 -14.917 -8.511 1.00 57.09 94 SER A O 1
ATOM 761 N N . TRP A 1 95 ? 17.348 -13.842 -7.830 1.00 62.06 95 TRP A N 1
ATOM 762 C CA . TRP A 1 95 ? 17.471 -14.204 -6.435 1.00 62.06 95 TRP A CA 1
ATOM 763 C C . TRP A 1 95 ? 17.105 -15.675 -6.326 1.00 62.06 95 TRP A C 1
ATOM 765 O O . TRP A 1 95 ? 15.946 -16.068 -6.436 1.00 62.06 95 TRP A O 1
ATOM 775 N N . GLU A 1 96 ? 18.123 -16.514 -6.176 1.00 58.88 96 GLU A N 1
ATOM 776 C CA . GLU A 1 96 ? 17.903 -17.912 -5.857 1.00 58.88 96 GLU A CA 1
ATOM 777 C C . GLU A 1 96 ? 17.231 -17.988 -4.476 1.00 58.88 96 GLU A C 1
ATOM 779 O O . GLU A 1 96 ? 17.737 -17.429 -3.498 1.00 58.88 96 GLU A O 1
ATOM 784 N N . GLU A 1 97 ? 16.093 -18.690 -4.377 1.00 61.44 97 GLU A N 1
ATOM 785 C CA . GLU A 1 97 ? 15.356 -18.883 -3.112 1.00 61.44 97 GLU A CA 1
ATOM 786 C C . GLU A 1 97 ? 16.264 -19.396 -1.980 1.00 61.44 97 GLU A C 1
ATOM 788 O O . GLU A 1 97 ? 16.062 -19.074 -0.811 1.00 61.44 97 GLU A O 1
ATOM 793 N N . ASN A 1 98 ? 17.325 -20.131 -2.330 1.00 61.31 98 ASN A N 1
ATOM 794 C CA . ASN A 1 98 ? 18.324 -20.669 -1.406 1.00 61.31 98 ASN A CA 1
ATOM 795 C C . ASN A 1 98 ? 19.144 -19.592 -0.647 1.00 61.31 98 ASN A C 1
ATOM 797 O O . ASN A 1 98 ? 19.724 -19.894 0.399 1.00 61.31 98 ASN A O 1
ATOM 801 N N . GLN A 1 99 ? 19.202 -18.347 -1.135 1.00 65.06 99 GLN A N 1
ATOM 802 C CA . GLN A 1 99 ? 19.929 -17.230 -0.518 1.00 65.06 99 GLN A CA 1
ATOM 803 C C . GLN A 1 99 ? 19.019 -16.346 0.341 1.00 65.06 99 GLN A C 1
ATOM 805 O O . GLN A 1 99 ? 19.508 -15.482 1.079 1.00 65.06 99 GLN A O 1
ATOM 810 N N . MET A 1 100 ? 17.704 -16.564 0.288 1.00 69.50 100 MET A N 1
ATOM 811 C CA . MET A 1 100 ? 16.722 -15.796 1.043 1.00 69.50 100 MET A CA 1
ATOM 812 C C . MET A 1 10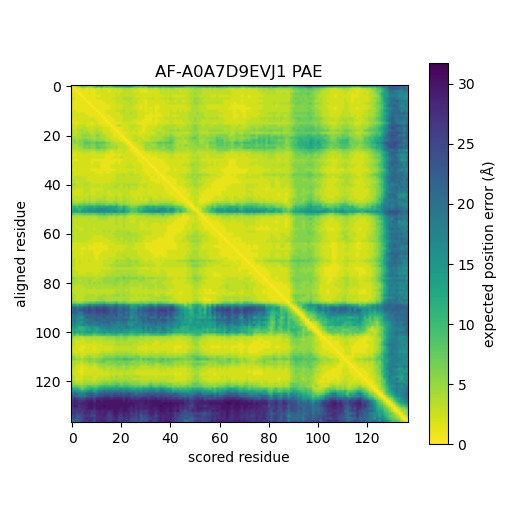0 ? 16.725 -16.243 2.512 1.00 69.50 100 MET A C 1
ATOM 814 O O . MET A 1 100 ? 16.476 -17.401 2.834 1.00 69.50 100 MET A O 1
ATOM 818 N N . ARG A 1 101 ? 17.005 -15.319 3.439 1.00 73.50 101 ARG A N 1
ATOM 819 C CA . ARG A 1 101 ? 16.932 -15.571 4.895 1.00 73.50 101 ARG A CA 1
ATOM 820 C C . ARG A 1 101 ? 15.633 -15.092 5.527 1.00 73.50 101 ARG A C 1
ATOM 822 O O . ARG A 1 101 ? 15.352 -15.442 6.668 1.00 73.50 101 ARG A O 1
ATOM 829 N N . GLY A 1 102 ? 14.884 -14.253 4.824 1.00 81.06 102 GLY A N 1
ATOM 830 C CA . GLY A 1 102 ? 13.615 -13.729 5.300 1.00 81.06 102 GLY A CA 1
ATOM 831 C C . GLY A 1 102 ? 12.923 -12.945 4.204 1.00 81.06 102 GLY A C 1
ATOM 832 O O . GLY A 1 102 ? 13.540 -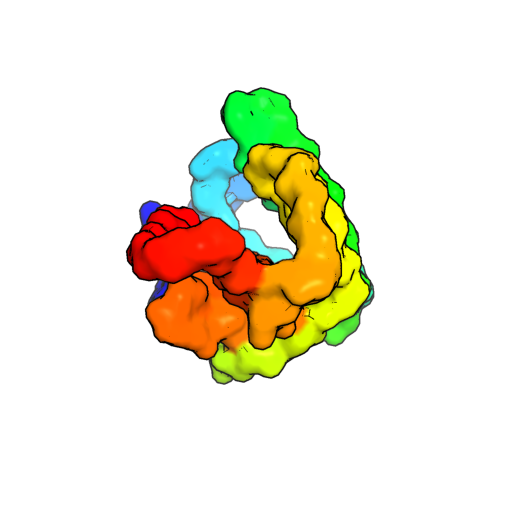12.082 3.589 1.00 81.06 102 GLY A O 1
ATOM 833 N N . TYR A 1 103 ? 11.657 -13.259 3.974 1.00 85.81 103 TYR A N 1
ATOM 834 C CA . TYR A 1 103 ? 10.799 -12.576 3.022 1.00 85.81 103 TYR A CA 1
ATOM 835 C C . TYR A 1 103 ? 9.489 -12.224 3.710 1.00 85.81 103 TYR A C 1
ATOM 837 O O . TYR A 1 103 ? 8.908 -13.055 4.409 1.00 85.81 103 TYR A O 1
ATOM 845 N N . GLN A 1 104 ? 9.048 -10.986 3.533 1.00 91.00 104 GLN A N 1
ATOM 846 C CA . GLN A 1 104 ? 7.732 -10.537 3.961 1.00 91.00 104 GLN A CA 1
ATOM 847 C C . GLN A 1 104 ? 7.126 -9.705 2.840 1.00 91.00 104 GLN A C 1
ATOM 849 O O . GLN A 1 104 ? 7.820 -8.916 2.209 1.00 91.00 104 GLN A O 1
ATOM 854 N N . GLU A 1 105 ? 5.831 -9.846 2.616 1.00 93.38 105 GLU A N 1
ATOM 855 C CA . GLU A 1 105 ? 5.078 -9.022 1.678 1.00 93.38 105 GLU A CA 1
ATOM 856 C C . GLU A 1 105 ? 3.729 -8.645 2.272 1.00 93.38 105 GLU A C 1
ATOM 858 O O . GLU A 1 105 ? 3.171 -9.391 3.080 1.00 93.38 105 GLU A O 1
ATOM 863 N N . GLY A 1 106 ? 3.215 -7.488 1.869 1.00 95.69 106 GLY A N 1
ATOM 864 C CA . GLY A 1 106 ? 1.858 -7.068 2.163 1.00 95.69 106 GLY A CA 1
ATOM 865 C C . GLY A 1 106 ? 1.744 -5.630 2.641 1.00 95.69 106 GLY A C 1
ATOM 866 O O . GLY A 1 106 ? 2.432 -4.730 2.155 1.00 95.69 106 GLY A O 1
ATOM 867 N N . PHE A 1 107 ? 0.813 -5.417 3.565 1.00 97.00 107 PHE A N 1
ATOM 868 C CA . PHE A 1 107 ? 0.403 -4.109 4.056 1.00 97.00 107 PHE A CA 1
ATOM 869 C C . PHE A 1 107 ? 1.014 -3.817 5.425 1.00 97.00 107 PHE A C 1
ATOM 871 O O . PHE A 1 107 ? 1.109 -4.718 6.256 1.00 97.00 107 PHE A O 1
ATOM 878 N N . ASN A 1 108 ? 1.369 -2.553 5.678 1.00 96.62 108 ASN A N 1
ATOM 879 C CA . ASN A 1 108 ? 1.950 -2.081 6.946 1.00 96.62 108 ASN A CA 1
ATOM 880 C C . ASN A 1 108 ? 3.190 -2.881 7.390 1.00 96.62 108 ASN A C 1
ATOM 882 O O . ASN A 1 108 ? 3.293 -3.322 8.535 1.00 96.62 108 ASN A O 1
ATOM 886 N N . LEU A 1 109 ? 4.133 -3.084 6.473 1.00 94.31 109 LEU A N 1
ATOM 887 C CA . LEU A 1 109 ? 5.435 -3.659 6.794 1.00 94.31 109 LEU A CA 1
ATOM 888 C C . LEU A 1 109 ? 6.237 -2.664 7.628 1.00 94.31 109 LEU A C 1
ATOM 890 O O . LEU A 1 109 ? 6.548 -1.562 7.171 1.00 94.31 109 LEU A O 1
ATOM 894 N N . TYR A 1 110 ? 6.583 -3.085 8.839 1.00 93.19 110 TYR A N 1
ATOM 895 C CA . TYR A 1 110 ? 7.384 -2.312 9.773 1.00 93.19 110 TYR A CA 1
ATOM 896 C C . TYR A 1 110 ? 8.387 -3.231 10.464 1.00 93.19 110 TYR A C 1
ATOM 898 O O . TYR A 1 110 ? 8.008 -4.096 11.256 1.00 93.19 110 TYR A O 1
ATOM 906 N N . ASN A 1 111 ? 9.665 -3.065 10.148 1.00 86.56 111 ASN A N 1
ATOM 907 C CA . ASN A 1 111 ? 10.768 -3.741 10.823 1.00 86.56 111 ASN A CA 1
ATOM 908 C C . ASN A 1 111 ? 11.998 -2.819 10.881 1.00 86.56 111 ASN A C 1
ATOM 910 O O . ASN A 1 111 ? 11.927 -1.652 10.508 1.00 86.56 111 ASN A O 1
ATOM 914 N N . GLU A 1 112 ? 13.129 -3.326 11.372 1.00 83.75 112 GLU A N 1
ATOM 915 C CA . GLU A 1 112 ? 14.364 -2.540 11.528 1.00 83.75 112 GLU A CA 1
ATOM 916 C C . GLU A 1 112 ? 14.949 -2.002 10.202 1.00 83.75 112 GLU A C 1
ATOM 918 O O . GLU A 1 112 ? 15.793 -1.109 10.228 1.00 83.75 112 GLU A O 1
ATOM 923 N N . TYR A 1 113 ? 14.504 -2.519 9.050 1.00 82.94 113 TYR A N 1
ATOM 924 C CA . TYR A 1 113 ? 15.031 -2.181 7.725 1.00 82.94 113 TYR A CA 1
ATOM 925 C C . TYR A 1 113 ? 14.013 -1.513 6.795 1.00 82.94 113 TYR A C 1
ATOM 927 O O . TYR A 1 113 ? 14.421 -0.792 5.886 1.00 82.94 113 TYR A O 1
ATOM 935 N N . VAL A 1 114 ? 12.711 -1.758 6.976 1.00 86.75 114 VAL A N 1
ATOM 936 C CA . VAL A 1 114 ? 11.661 -1.225 6.100 1.00 86.75 114 VAL A CA 1
ATOM 937 C C . VAL A 1 114 ? 10.470 -0.678 6.883 1.00 86.75 114 VAL A C 1
ATOM 939 O O . VAL A 1 114 ? 9.988 -1.285 7.839 1.00 86.75 114 VAL A O 1
ATOM 942 N N . CYS A 1 115 ? 9.956 0.451 6.397 1.00 92.19 115 CYS A N 1
ATOM 943 C CA . CYS A 1 115 ? 8.688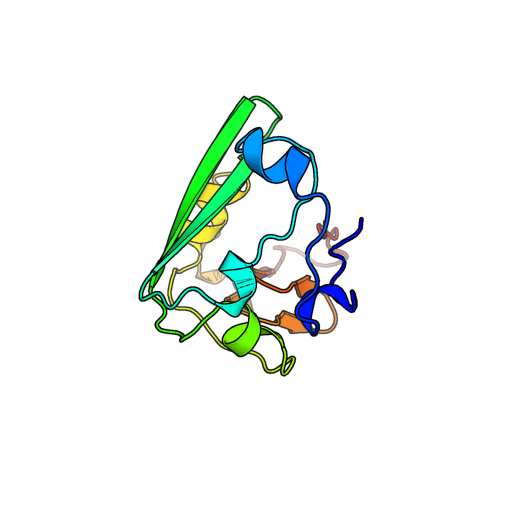 1.045 6.798 1.00 92.19 115 CYS A CA 1
ATOM 944 C C . CYS A 1 115 ? 7.883 1.337 5.527 1.00 92.19 115 CYS A C 1
ATOM 946 O O . CYS A 1 115 ? 8.003 2.420 4.957 1.00 92.19 115 CYS A O 1
ATOM 948 N N . THR A 1 116 ? 7.074 0.382 5.059 1.00 93.00 116 THR A N 1
ATOM 949 C CA . THR A 1 116 ? 6.246 0.565 3.856 1.00 93.00 116 THR A CA 1
ATOM 950 C C . THR A 1 116 ? 4.786 0.200 4.095 1.00 93.00 116 THR A C 1
ATOM 952 O O . THR A 1 116 ? 4.455 -0.725 4.837 1.00 93.00 116 THR A O 1
ATOM 955 N N . ARG A 1 117 ? 3.879 0.952 3.466 1.00 95.62 117 ARG A N 1
ATOM 956 C CA . ARG A 1 117 ? 2.434 0.712 3.568 1.00 95.62 117 ARG A CA 1
ATOM 957 C C . ARG A 1 117 ? 1.962 -0.432 2.699 1.00 95.62 117 ARG A C 1
ATOM 959 O O . ARG A 1 117 ? 1.037 -1.124 3.105 1.00 95.62 117 ARG A O 1
ATOM 966 N N . ILE A 1 118 ? 2.579 -0.607 1.539 1.00 95.69 118 ILE A N 1
ATOM 967 C CA . ILE A 1 118 ? 2.311 -1.679 0.586 1.00 95.69 118 ILE A CA 1
ATOM 968 C C . ILE A 1 118 ? 3.660 -2.022 -0.030 1.00 95.69 118 ILE A C 1
ATOM 970 O O . ILE A 1 118 ? 4.320 -1.140 -0.581 1.00 95.69 118 ILE A O 1
ATOM 974 N N . GLY A 1 119 ? 4.096 -3.267 0.080 1.00 93.12 119 GLY A N 1
ATOM 975 C CA . GLY A 1 119 ? 5.365 -3.657 -0.512 1.00 93.12 119 GLY A CA 1
ATOM 976 C C . GLY A 1 119 ? 5.841 -5.020 -0.064 1.00 93.12 119 GLY A C 1
ATOM 977 O O . GLY A 1 119 ? 5.069 -5.857 0.400 1.00 93.12 119 GLY A O 1
ATOM 978 N N . PHE A 1 120 ? 7.146 -5.210 -0.184 1.00 90.75 120 PHE A N 1
ATOM 979 C CA . PHE A 1 120 ? 7.833 -6.405 0.259 1.00 90.75 120 PHE A CA 1
ATOM 980 C C . PHE A 1 120 ? 9.180 -6.047 0.883 1.00 90.75 120 PHE A C 1
ATOM 982 O O . PHE A 1 120 ? 9.716 -4.957 0.692 1.00 90.75 120 PHE A O 1
ATOM 989 N N . TYR A 1 121 ? 9.714 -6.991 1.639 1.00 87.88 121 TYR A N 1
ATOM 990 C CA . TYR A 1 121 ? 11.034 -6.957 2.231 1.00 87.88 121 TYR A CA 1
ATOM 991 C C . TYR A 1 121 ? 11.718 -8.284 1.956 1.00 87.88 121 TYR A C 1
ATOM 993 O O . TYR A 1 121 ? 11.131 -9.348 2.172 1.00 87.88 121 TYR A O 1
ATOM 1001 N N . LEU A 1 122 ? 12.972 -8.211 1.520 1.00 84.31 122 LEU A N 1
ATOM 1002 C CA . LEU A 1 122 ? 13.835 -9.367 1.385 1.00 84.31 122 LEU A CA 1
ATOM 1003 C C . LEU A 1 122 ? 15.134 -9.162 2.158 1.00 84.31 122 LEU A C 1
ATOM 1005 O O . LEU A 1 122 ? 15.838 -8.171 1.982 1.00 84.31 122 LEU A O 1
ATOM 1009 N N . ARG A 1 123 ? 15.500 -10.179 2.936 1.00 81.38 123 ARG A N 1
ATOM 1010 C CA . ARG A 1 123 ? 16.835 -10.354 3.495 1.00 81.38 123 ARG A CA 1
ATOM 1011 C C . ARG A 1 123 ? 17.602 -11.415 2.711 1.00 81.38 123 ARG A C 1
ATOM 1013 O O . ARG A 1 123 ? 17.248 -12.593 2.765 1.00 81.38 123 ARG A O 1
ATOM 1020 N N . ILE A 1 124 ? 18.689 -11.016 2.055 1.00 71.50 124 ILE A N 1
ATOM 1021 C CA . ILE A 1 124 ? 19.579 -11.910 1.297 1.00 71.50 124 ILE A CA 1
ATOM 1022 C C . ILE A 1 124 ? 20.815 -12.249 2.136 1.00 71.50 124 ILE A C 1
ATOM 1024 O O . ILE A 1 124 ? 21.358 -11.400 2.848 1.00 71.50 124 ILE A O 1
ATOM 1028 N N . LYS A 1 125 ? 21.283 -13.497 2.065 1.00 66.56 125 LYS A N 1
ATOM 1029 C CA . LYS A 1 125 ? 22.617 -13.876 2.538 1.00 66.56 125 LYS A CA 1
ATOM 1030 C C . LYS A 1 125 ? 23.648 -13.463 1.484 1.00 66.56 125 LYS A C 1
ATOM 1032 O O . LYS A 1 125 ? 23.744 -14.113 0.453 1.00 66.56 125 LYS A O 1
ATOM 1037 N N . CYS A 1 126 ? 24.456 -12.438 1.755 1.00 56.19 126 CYS A N 1
ATOM 1038 C CA . CYS A 1 126 ? 25.596 -12.135 0.889 1.00 56.19 126 CYS A CA 1
ATOM 1039 C C . CYS A 1 126 ? 26.599 -13.308 0.916 1.00 56.19 126 CYS A C 1
ATOM 1041 O O . CYS A 1 126 ? 27.000 -13.726 2.013 1.00 56.19 126 CYS A O 1
ATOM 1043 N N . PRO A 1 127 ? 27.032 -13.848 -0.237 1.00 54.12 127 PRO A N 1
ATOM 1044 C CA . PRO A 1 127 ? 28.153 -14.776 -0.271 1.00 54.12 127 PRO A CA 1
ATOM 1045 C C . PRO A 1 127 ? 29.433 -14.013 0.109 1.00 54.12 127 PRO A C 1
ATOM 1047 O O . PRO A 1 127 ? 29.920 -13.191 -0.653 1.00 54.12 127 PRO A O 1
ATOM 1050 N N . GLY A 1 128 ? 29.947 -14.261 1.321 1.00 54.72 128 GLY A N 1
ATOM 1051 C CA . GLY A 1 128 ? 31.211 -13.688 1.807 1.00 54.72 128 GLY A CA 1
ATOM 1052 C C . GLY A 1 128 ? 31.099 -12.347 2.548 1.00 54.72 128 GLY A C 1
ATOM 1053 O O . GLY A 1 128 ? 31.636 -11.354 2.095 1.00 54.72 128 GLY A O 1
ATOM 1054 N N . SER A 1 129 ? 30.435 -12.343 3.711 1.00 42.84 129 SER A N 1
ATOM 1055 C CA . SER A 1 129 ? 30.625 -11.425 4.861 1.00 42.84 129 SER A CA 1
ATOM 1056 C C . SER A 1 129 ? 30.795 -9.899 4.654 1.00 42.84 129 SER A C 1
ATOM 1058 O O . SER A 1 129 ? 31.817 -9.426 4.170 1.00 42.84 129 SER A O 1
ATOM 1060 N N . SER A 1 130 ? 29.908 -9.168 5.350 1.00 46.59 130 SER A N 1
ATOM 1061 C CA . SER A 1 130 ? 30.063 -7.812 5.929 1.00 46.59 130 SER A CA 1
ATOM 1062 C C . SER A 1 130 ? 29.592 -6.621 5.081 1.00 46.59 130 SER A C 1
ATOM 1064 O O . SER A 1 130 ? 30.239 -6.230 4.123 1.00 46.59 130 SER A O 1
ATOM 1066 N N . ILE A 1 131 ? 28.523 -5.978 5.579 1.00 46.97 131 ILE A N 1
ATOM 1067 C CA . ILE A 1 131 ? 27.985 -4.653 5.209 1.00 46.97 131 ILE A CA 1
ATOM 1068 C C . ILE A 1 131 ? 27.240 -4.635 3.861 1.00 46.97 131 ILE A C 1
ATOM 1070 O O . ILE A 1 131 ? 27.829 -4.566 2.790 1.00 46.97 131 ILE A O 1
ATOM 1074 N N . GLY A 1 132 ? 25.905 -4.701 3.930 1.00 35.94 132 GLY A N 1
ATOM 1075 C CA . GLY A 1 132 ? 25.016 -4.576 2.771 1.00 35.94 132 GLY A CA 1
ATOM 1076 C C . GLY A 1 132 ? 24.472 -3.147 2.607 1.00 35.94 132 GLY A C 1
ATOM 1077 O O . GLY A 1 132 ? 24.257 -2.473 3.618 1.00 35.94 132 GLY A O 1
ATOM 1078 N N .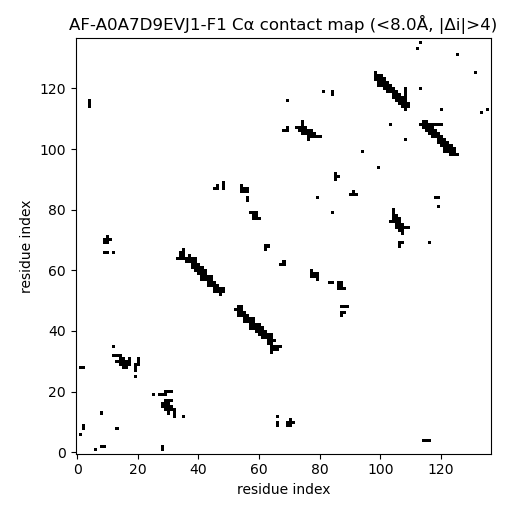 PRO A 1 133 ? 24.233 -2.681 1.366 1.00 40.78 133 PRO A N 1
ATOM 1079 C CA . PRO A 1 133 ? 23.649 -1.374 1.089 1.00 40.78 133 PRO A CA 1
ATOM 1080 C C . PRO A 1 133 ? 22.121 -1.397 1.269 1.00 40.78 133 PRO A C 1
ATOM 1082 O O . PRO A 1 133 ? 21.448 -2.360 0.905 1.00 40.78 133 PRO A O 1
ATOM 1085 N N . PHE A 1 134 ? 21.581 -0.319 1.837 1.00 39.16 134 PHE A N 1
ATOM 1086 C CA . PHE A 1 134 ? 20.147 -0.055 1.957 1.00 39.16 134 PHE A CA 1
ATOM 1087 C C . PHE A 1 134 ? 19.587 0.462 0.624 1.00 39.16 134 PHE A C 1
ATOM 1089 O O . PHE A 1 134 ? 20.148 1.390 0.043 1.00 39.16 134 PHE A O 1
ATOM 1096 N N . LEU A 1 135 ? 18.444 -0.072 0.187 1.00 34.44 135 LEU A N 1
ATOM 1097 C CA . LEU A 1 135 ? 17.550 0.594 -0.761 1.00 34.44 135 LEU A CA 1
ATOM 1098 C C . LEU A 1 135 ? 16.178 0.723 -0.087 1.00 34.44 135 LEU A C 1
ATOM 1100 O O . LEU A 1 135 ? 15.424 -0.242 0.006 1.00 34.44 135 LEU A O 1
ATOM 1104 N N . GLY A 1 136 ? 15.897 1.911 0.442 1.00 32.41 136 GLY A N 1
ATOM 1105 C CA . GLY A 1 136 ? 14.567 2.344 0.857 1.00 32.41 136 GLY A CA 1
ATOM 1106 C C . GLY A 1 136 ? 14.256 3.641 0.118 1.00 32.41 136 GLY A C 1
ATOM 1107 O O . GLY A 1 136 ? 15.103 4.535 0.100 1.00 32.41 136 GLY A O 1
ATOM 1108 N N . LEU A 1 137 ? 13.095 3.707 -0.534 1.00 30.20 137 LEU A N 1
ATOM 1109 C CA . LEU A 1 137 ? 12.495 4.961 -1.003 1.00 30.20 137 LEU A CA 1
ATOM 1110 C C . LEU A 1 137 ? 11.702 5.603 0.141 1.00 30.20 137 LEU A C 1
ATOM 1112 O O . LEU A 1 137 ? 11.050 4.839 0.891 1.00 30.20 137 LEU A O 1
#

Radius of gyration: 16.16 Å; Cα contacts (8 Å, |Δi|>4): 212; chains: 1; bounding box: 46×39×31 Å